Protein AF-A0A9E7B6M1-F1 (afdb_monomer)

Secondary structure (DSSP, 8-state):
------THHHHHHHHHHHHHHHHHHHHHHHHHHHHHHHHHHHHHHHHHHHSS-EEEEEEEEETTTTEEEEEEEEEE-TTSSSEEEEEEEEEEEE-GGGGGGT---EEEEEEES-EE-----

Nearest PDB structures (foldseek):
  3my2-assembly1_A  TM=5.549E-01  e=3.765E-01  Escherichia coli str. K-12 substr. MG1655
  6mit-assembly2_H  TM=5.404E-01  e=1.975E+00  Enterobacter cloacae subsp. cloacae ATCC 13047
  8ow1-assembly1_PP  TM=2.752E-01  e=4.771E-01  Saccharomyces cerevisiae
  5fyw-assembly1_U  TM=3.313E-01  e=1.654E+00  Saccharomyces cerevisiae

Radius of gyration: 23.2 Å; Cα contacts (8 Å, |Δi|>4): 178; chains: 1; bounding box: 59×28×75 Å

pLDDT: mean 92.1, std 11.41, range [40.62, 98.62]

Foldseek 3Di:
DDDDDPPVVVVVVVVVVVVVVVVVVVVVVCLVCVFVVVQVCCQVCVCVVPVWHKHFDGWDADPVQRKIKTAWIFTADNVNPGTAKTFGMWIWTFDVVVVVVVDTGTPDTDTHPIDGDDDDD

Sequence (121 aa):
MNTEIPKRNVFFKRLLLTLVLVIVLLISLFLILAPHFAKNYINKNGKELTGRKINIEKIKINYFTSTLQIIDFSFFEQDDSALFVNFDTLMVNIKPLKLLNDEIYVEQFQLINPKVQVVQN

Structure (mmCIF, N/CA/C/O backbone):
data_AF-A0A9E7B6M1-F1
#
_entry.id   AF-A0A9E7B6M1-F1
#
loop_
_atom_site.group_PDB
_atom_site.id
_atom_site.type_symbol
_atom_site.label_atom_id
_atom_site.label_alt_id
_atom_site.label_comp_id
_atom_site.label_asym_id
_atom_site.label_entity_id
_atom_site.label_seq_id
_atom_site.pdbx_PDB_ins_code
_atom_site.Cartn_x
_atom_site.Cartn_y
_atom_site.Cartn_z
_atom_site.occupancy
_atom_site.B_iso_or_equiv
_atom_site.auth_seq_id
_atom_site.auth_comp_id
_atom_site.auth_asym_id
_atom_site.auth_atom_id
_atom_site.pdbx_PDB_model_num
ATOM 1 N N . MET A 1 1 ? 36.405 2.862 -51.758 1.00 40.62 1 MET A N 1
ATOM 2 C CA . MET A 1 1 ? 34.998 3.195 -51.456 1.00 40.62 1 MET A CA 1
ATOM 3 C C . MET A 1 1 ? 34.869 3.279 -49.940 1.00 40.62 1 MET A C 1
ATOM 5 O O . MET A 1 1 ? 34.741 2.248 -49.301 1.00 40.62 1 MET A O 1
ATOM 9 N N . ASN A 1 2 ? 35.035 4.472 -49.358 1.00 42.81 2 ASN A N 1
ATOM 10 C CA . ASN A 1 2 ? 34.873 4.678 -47.914 1.00 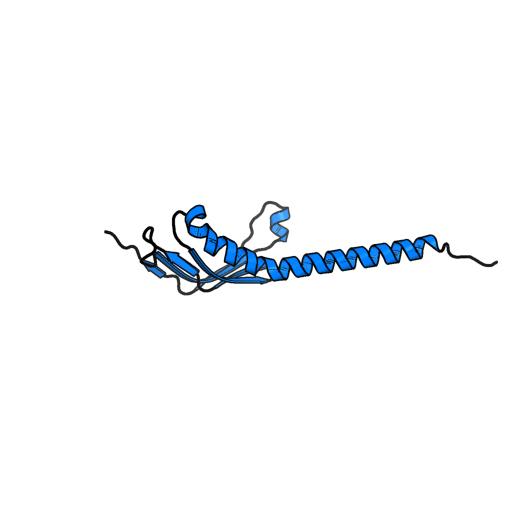42.81 2 ASN A CA 1
ATOM 11 C C . ASN A 1 2 ? 33.409 5.018 -47.642 1.00 42.81 2 ASN A C 1
ATOM 13 O O . ASN A 1 2 ? 32.930 6.074 -48.042 1.00 42.81 2 ASN A O 1
ATOM 17 N N . THR A 1 3 ? 32.691 4.107 -46.996 1.00 57.50 3 THR A N 1
ATOM 18 C CA . THR A 1 3 ? 31.334 4.360 -46.513 1.00 57.50 3 THR A CA 1
ATOM 19 C C . THR A 1 3 ? 31.420 5.098 -45.182 1.00 57.50 3 THR A C 1
ATOM 21 O O . THR A 1 3 ? 31.572 4.477 -44.129 1.00 57.50 3 THR A O 1
ATOM 24 N N . GLU A 1 4 ? 31.345 6.427 -45.214 1.00 57.84 4 GLU A N 1
ATOM 25 C CA . GLU A 1 4 ? 31.130 7.214 -44.002 1.00 57.84 4 GLU A CA 1
ATOM 26 C C . GLU A 1 4 ? 29.710 6.960 -43.481 1.00 57.84 4 GLU A C 1
ATOM 28 O O . GLU A 1 4 ? 28.713 7.353 -44.087 1.00 57.84 4 GLU A O 1
ATOM 33 N N . ILE A 1 5 ? 29.607 6.266 -42.348 1.00 63.53 5 ILE A N 1
ATOM 34 C CA . ILE A 1 5 ? 28.333 6.077 -41.652 1.00 63.53 5 ILE A CA 1
ATOM 35 C C . ILE A 1 5 ? 27.917 7.443 -41.075 1.00 63.53 5 ILE A C 1
ATOM 37 O O . ILE A 1 5 ? 28.678 8.028 -40.299 1.00 63.53 5 ILE A O 1
ATOM 41 N N . PRO A 1 6 ? 26.720 7.972 -41.392 1.00 57.44 6 PRO A N 1
ATOM 42 C CA . PRO A 1 6 ? 26.319 9.305 -40.959 1.00 57.44 6 PRO A CA 1
ATOM 43 C C . PRO A 1 6 ? 26.237 9.390 -39.426 1.00 57.44 6 PRO A C 1
ATOM 45 O O . PRO A 1 6 ? 25.365 8.795 -38.786 1.00 57.44 6 PRO A O 1
ATOM 48 N N . LYS A 1 7 ? 27.129 10.200 -38.838 1.00 60.66 7 LYS A N 1
ATOM 49 C CA . LYS A 1 7 ? 27.281 10.485 -37.392 1.00 60.66 7 LYS A CA 1
ATOM 50 C C . LYS A 1 7 ? 25.971 10.862 -36.674 1.00 60.66 7 LYS A C 1
ATOM 52 O O . LYS A 1 7 ? 25.851 10.664 -35.465 1.00 60.66 7 LYS A O 1
ATOM 57 N N . ARG A 1 8 ? 24.975 11.365 -37.416 1.00 64.62 8 ARG A N 1
ATOM 58 C CA . ARG A 1 8 ? 23.656 11.810 -36.929 1.00 64.62 8 ARG A CA 1
ATOM 59 C C . ARG A 1 8 ? 22.903 10.716 -36.158 1.00 64.62 8 ARG A C 1
ATOM 61 O O . ARG A 1 8 ? 22.386 10.986 -35.080 1.00 64.62 8 ARG A O 1
ATOM 68 N N . ASN A 1 9 ? 22.905 9.469 -36.632 1.00 65.25 9 ASN A N 1
ATOM 69 C CA . ASN A 1 9 ? 22.109 8.396 -36.016 1.00 65.25 9 ASN A CA 1
ATOM 70 C C . ASN A 1 9 ? 22.651 7.920 -34.659 1.00 65.25 9 ASN A C 1
ATOM 72 O O . ASN A 1 9 ? 21.881 7.453 -33.825 1.00 65.25 9 ASN A O 1
ATOM 76 N N . VAL A 1 10 ? 23.957 8.034 -34.410 1.00 77.31 10 VAL A N 1
ATOM 77 C CA . VAL A 1 10 ? 24.563 7.588 -33.142 1.00 77.31 10 VAL A CA 1
ATOM 78 C C . VAL A 1 10 ? 24.271 8.582 -32.015 1.00 77.31 10 VAL A C 1
ATOM 80 O O . VAL A 1 10 ? 24.015 8.168 -30.886 1.00 77.31 10 VAL A O 1
ATOM 83 N N . PHE A 1 11 ? 24.244 9.883 -32.321 1.00 81.62 11 PHE A N 1
ATOM 84 C CA . PHE A 1 11 ? 23.909 10.929 -31.351 1.00 81.62 11 PHE A CA 1
ATOM 85 C C . PHE A 1 11 ? 22.450 10.836 -30.884 1.00 81.62 11 PHE A C 1
ATOM 87 O O . PHE A 1 11 ? 22.202 10.766 -29.683 1.00 81.62 11 PHE A O 1
ATOM 94 N N . PHE A 1 12 ? 21.494 10.728 -31.816 1.00 86.50 12 PHE A N 1
ATOM 95 C CA . PHE A 1 12 ? 20.076 10.555 -31.472 1.00 86.50 12 PHE A CA 1
ATOM 96 C C . PHE A 1 12 ? 19.818 9.269 -30.676 1.00 86.50 12 PHE A C 1
ATOM 98 O O . PHE A 1 12 ? 19.047 9.292 -29.722 1.00 86.50 12 PHE A O 1
ATOM 105 N N . LYS A 1 13 ? 20.506 8.166 -31.002 1.00 89.44 13 LYS A N 1
ATOM 106 C CA . LYS A 1 13 ? 20.419 6.916 -30.228 1.00 89.44 13 LYS A CA 1
ATOM 107 C C . LYS A 1 13 ? 20.908 7.081 -28.786 1.00 89.44 13 LYS A C 1
ATOM 109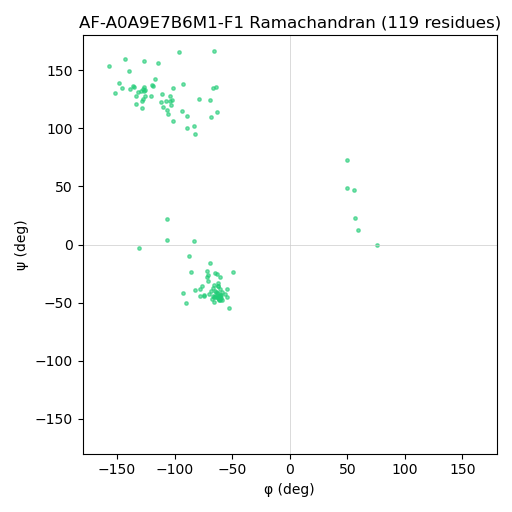 O O . LYS A 1 13 ? 20.268 6.565 -27.877 1.00 89.44 13 LYS A O 1
ATOM 114 N N . ARG A 1 14 ? 22.012 7.805 -28.563 1.00 91.44 14 ARG A N 1
ATOM 115 C CA . ARG A 1 14 ? 22.527 8.089 -27.210 1.00 91.44 14 ARG A CA 1
ATOM 116 C C . ARG A 1 14 ? 21.582 8.993 -26.424 1.00 91.44 14 ARG A C 1
ATOM 118 O O . ARG A 1 14 ? 21.287 8.683 -25.279 1.00 91.44 14 ARG A O 1
ATOM 125 N N . LEU A 1 15 ? 21.071 10.052 -27.053 1.00 93.44 15 LEU A N 1
ATOM 126 C CA . LEU A 1 15 ? 20.099 10.955 -26.435 1.00 93.44 15 LEU A CA 1
ATOM 127 C C . LEU A 1 15 ? 18.821 10.212 -26.023 1.00 93.44 15 LEU A C 1
ATOM 129 O O . LEU A 1 15 ? 18.358 10.364 -24.896 1.00 93.44 15 LEU A O 1
ATOM 133 N N . LEU A 1 16 ? 18.289 9.368 -26.912 1.00 95.19 16 LEU A N 1
ATOM 134 C CA . LEU A 1 16 ? 17.122 8.536 -26.630 1.00 95.19 16 LEU A CA 1
ATOM 135 C C . LEU A 1 16 ? 17.388 7.570 -25.469 1.00 95.19 16 LEU A C 1
ATOM 137 O O . LEU A 1 16 ? 16.554 7.447 -24.579 1.00 95.19 16 LEU A O 1
ATOM 141 N N . LEU A 1 17 ? 18.556 6.920 -25.449 1.00 96.00 17 LEU A N 1
ATOM 142 C CA . LEU A 1 17 ? 18.940 6.007 -24.371 1.00 96.00 17 LEU A CA 1
ATOM 143 C C . LEU A 1 17 ? 19.004 6.729 -23.019 1.00 96.00 17 LEU A C 1
ATOM 145 O O . LEU A 1 17 ? 18.465 6.231 -22.033 1.00 96.00 17 LEU A O 1
ATOM 149 N N . THR A 1 18 ? 19.624 7.911 -22.976 1.00 96.56 18 THR A N 1
ATOM 150 C CA . THR A 1 18 ? 19.677 8.740 -21.766 1.00 96.56 18 THR A CA 1
ATOM 151 C C . THR A 1 18 ? 18.276 9.140 -21.312 1.00 96.56 18 THR A C 1
ATOM 153 O O . THR A 1 18 ? 17.970 9.018 -20.131 1.00 96.56 18 THR A O 1
ATOM 156 N N . LEU A 1 19 ? 17.405 9.558 -22.234 1.00 97.38 19 LEU A N 1
ATOM 157 C CA . LEU A 1 19 ? 16.027 9.929 -21.913 1.00 97.38 19 LEU A CA 1
ATOM 158 C C . LEU A 1 19 ? 15.240 8.753 -21.319 1.00 97.38 19 LEU A C 1
ATOM 160 O O . LEU A 1 19 ? 14.599 8.907 -20.283 1.00 97.38 19 LEU A O 1
ATOM 164 N N . VAL A 1 20 ? 15.324 7.571 -21.937 1.00 97.75 20 VAL A N 1
ATOM 165 C CA . VAL A 1 20 ? 14.671 6.353 -21.432 1.00 97.75 20 VAL A CA 1
ATOM 166 C C . VAL A 1 20 ? 15.180 6.012 -20.033 1.00 97.75 20 VAL A C 1
ATOM 168 O O . VAL A 1 20 ? 14.380 5.719 -19.150 1.00 97.75 20 VAL A O 1
ATOM 171 N N . LEU A 1 21 ? 16.490 6.103 -19.802 1.00 98.06 21 LEU A N 1
ATOM 172 C CA . LEU A 1 21 ? 17.085 5.825 -18.497 1.00 98.06 21 LEU A CA 1
ATOM 173 C C . LEU A 1 21 ? 16.594 6.802 -17.419 1.00 98.06 21 LEU A C 1
ATOM 175 O O . LEU A 1 21 ? 16.259 6.371 -16.317 1.00 98.06 21 LEU A O 1
ATOM 179 N N . VAL A 1 22 ? 16.485 8.094 -17.742 1.00 98.19 22 VAL A N 1
ATOM 180 C CA . VAL A 1 22 ? 15.914 9.105 -16.835 1.00 98.19 22 VAL A CA 1
ATOM 181 C C . VAL A 1 22 ? 14.454 8.787 -16.516 1.00 98.19 22 VAL A C 1
ATOM 183 O O . VAL A 1 22 ? 14.071 8.807 -15.350 1.00 98.19 22 VAL A O 1
ATOM 186 N N . ILE A 1 23 ? 13.646 8.442 -17.520 1.00 98.38 23 ILE A N 1
ATOM 187 C CA . ILE A 1 23 ? 12.233 8.090 -17.322 1.00 98.38 23 ILE A CA 1
ATOM 188 C C . ILE A 1 23 ? 12.100 6.857 -16.424 1.00 98.38 23 ILE A C 1
ATOM 190 O O . ILE A 1 23 ? 11.332 6.880 -15.465 1.00 98.38 23 ILE A O 1
ATOM 194 N N . VAL A 1 24 ? 12.869 5.798 -16.688 1.00 98.12 24 VAL A N 1
ATOM 195 C CA . VAL A 1 24 ? 12.866 4.578 -15.867 1.00 98.12 24 VAL A CA 1
ATOM 196 C C . VAL A 1 24 ? 13.251 4.894 -14.423 1.00 98.12 24 VAL A C 1
ATOM 198 O O . VAL A 1 24 ? 12.618 4.384 -13.497 1.00 98.12 24 VAL A O 1
ATOM 201 N N . LEU A 1 25 ? 14.243 5.761 -14.214 1.00 98.38 25 LEU A N 1
ATOM 202 C CA . LEU A 1 25 ? 14.658 6.183 -12.881 1.00 98.38 25 LEU A CA 1
ATOM 203 C C . LEU A 1 25 ? 13.555 6.969 -12.159 1.00 98.38 25 LEU A C 1
ATOM 205 O O . LEU A 1 25 ? 13.270 6.680 -10.998 1.00 98.38 25 LEU A O 1
ATOM 209 N N . LEU A 1 26 ? 12.893 7.906 -12.843 1.00 98.44 26 LEU A N 1
ATOM 210 C CA . LEU A 1 26 ? 11.780 8.675 -12.279 1.00 98.44 26 LEU A CA 1
ATOM 211 C C . LEU A 1 26 ? 10.592 7.782 -11.912 1.00 98.44 26 LEU A C 1
ATOM 213 O O . LEU A 1 26 ? 10.051 7.907 -10.814 1.00 98.44 26 LEU A O 1
ATOM 217 N N . ILE A 1 27 ? 10.218 6.850 -12.794 1.00 98.06 27 ILE A N 1
ATOM 218 C CA . ILE A 1 27 ? 9.157 5.874 -12.524 1.00 98.06 27 ILE A CA 1
ATOM 219 C C . ILE A 1 27 ? 9.541 5.012 -11.322 1.00 98.06 27 ILE A C 1
ATOM 221 O O . ILE A 1 27 ? 8.742 4.850 -10.406 1.00 98.06 27 ILE A O 1
ATOM 225 N N . SER A 1 28 ? 10.772 4.501 -11.278 1.00 97.62 28 SER A N 1
ATOM 226 C CA . SER A 1 28 ? 11.232 3.655 -10.170 1.00 97.62 28 SER A CA 1
ATOM 227 C C . SER A 1 28 ? 11.178 4.399 -8.836 1.00 97.62 28 SER A C 1
ATOM 229 O O . SER A 1 28 ? 10.682 3.859 -7.849 1.00 97.62 28 SER A O 1
ATOM 231 N N . LEU A 1 29 ? 11.621 5.660 -8.813 1.00 98.06 29 LEU A N 1
ATOM 232 C CA . LEU A 1 29 ? 11.543 6.509 -7.626 1.00 98.06 29 LEU A CA 1
ATOM 233 C C . LEU A 1 29 ? 10.090 6.731 -7.191 1.00 98.06 29 LEU A C 1
ATOM 235 O O . LEU A 1 29 ? 9.774 6.589 -6.011 1.00 98.06 29 LEU A O 1
ATOM 239 N N . PHE A 1 30 ? 9.198 7.030 -8.138 1.00 97.50 30 PHE A N 1
ATOM 240 C CA . PHE A 1 30 ? 7.775 7.184 -7.853 1.00 97.50 30 PHE A CA 1
ATOM 241 C C . PHE A 1 30 ? 7.176 5.912 -7.242 1.00 97.50 30 PHE A C 1
ATOM 243 O O . PHE A 1 30 ? 6.526 5.992 -6.205 1.00 97.50 30 PHE A O 1
ATOM 250 N N . LEU A 1 31 ? 7.436 4.738 -7.826 1.00 96.38 31 LEU A N 1
ATOM 251 C CA . LEU A 1 31 ? 6.913 3.460 -7.332 1.00 96.38 31 LEU A CA 1
ATOM 252 C C . LEU A 1 31 ? 7.419 3.126 -5.920 1.00 96.38 31 LEU A C 1
ATOM 254 O O . LEU A 1 31 ? 6.670 2.592 -5.107 1.00 96.38 31 LEU A O 1
ATOM 258 N N . ILE A 1 32 ? 8.667 3.472 -5.595 1.00 96.56 32 ILE A N 1
ATOM 259 C CA . ILE A 1 32 ? 9.224 3.271 -4.248 1.00 96.56 32 ILE A CA 1
ATOM 260 C C . ILE A 1 32 ? 8.547 4.193 -3.226 1.00 96.56 32 ILE A C 1
ATOM 262 O O . ILE A 1 32 ? 8.266 3.774 -2.102 1.00 96.56 32 ILE A O 1
ATOM 266 N N . LEU A 1 33 ? 8.279 5.446 -3.599 1.00 97.56 33 LEU A N 1
ATOM 267 C CA . LEU A 1 33 ? 7.723 6.444 -2.685 1.00 97.56 33 LEU A CA 1
ATOM 268 C C . LEU A 1 33 ? 6.191 6.407 -2.591 1.00 97.56 33 LEU A C 1
ATOM 270 O O . LEU A 1 33 ? 5.630 6.840 -1.583 1.00 97.56 33 LEU A O 1
ATOM 274 N N . ALA A 1 34 ? 5.500 5.883 -3.604 1.00 97.19 34 ALA A N 1
ATOM 275 C CA . ALA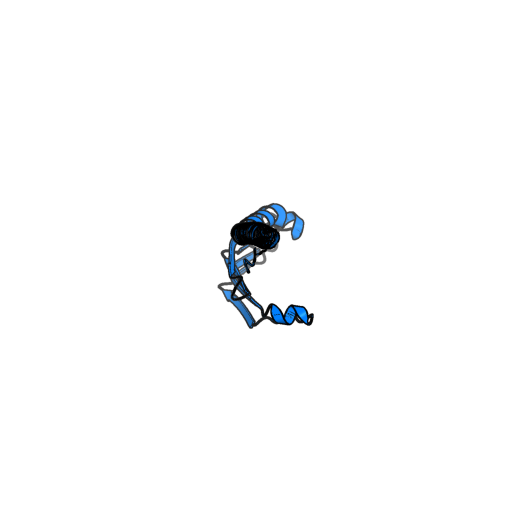 A 1 34 ? 4.041 5.880 -3.677 1.00 97.19 34 ALA A CA 1
ATOM 276 C C . ALA A 1 34 ? 3.357 5.257 -2.440 1.00 97.19 34 ALA A C 1
ATOM 278 O O . ALA A 1 34 ? 2.453 5.902 -1.902 1.00 97.19 34 ALA A O 1
ATOM 279 N N . PRO A 1 35 ? 3.783 4.092 -1.901 1.00 97.31 35 PRO A N 1
ATOM 280 C CA . PRO A 1 35 ? 3.173 3.531 -0.693 1.00 97.31 35 PRO A CA 1
ATOM 281 C C . PRO A 1 35 ? 3.331 4.434 0.535 1.00 97.31 35 PRO A C 1
ATOM 283 O O . PRO A 1 35 ? 2.422 4.526 1.360 1.00 97.31 35 PRO A O 1
ATOM 286 N N . HIS A 1 36 ? 4.469 5.128 0.650 1.00 97.12 36 HIS A N 1
ATOM 287 C CA . HIS A 1 36 ? 4.728 6.054 1.750 1.00 97.12 36 HIS A CA 1
ATOM 288 C C . HIS A 1 36 ? 3.806 7.276 1.678 1.00 97.12 36 HIS A C 1
ATOM 290 O O . HIS A 1 36 ? 3.168 7.634 2.669 1.00 97.12 36 HIS A O 1
ATOM 296 N N . PHE A 1 37 ? 3.675 7.883 0.495 1.00 97.62 37 PHE A N 1
ATOM 297 C CA . PHE A 1 37 ? 2.760 9.007 0.299 1.00 97.62 37 PHE A CA 1
ATOM 298 C C . PHE A 1 37 ? 1.298 8.609 0.508 1.00 97.62 37 PHE A C 1
ATOM 300 O O . PHE A 1 37 ? 0.567 9.346 1.166 1.00 97.62 37 PHE A O 1
ATOM 307 N N . ALA A 1 38 ? 0.888 7.433 0.024 1.00 97.19 38 ALA A N 1
ATOM 308 C CA . ALA A 1 38 ? -0.461 6.915 0.234 1.00 97.19 38 ALA A CA 1
ATOM 309 C C . ALA A 1 38 ? -0.774 6.721 1.728 1.00 97.19 38 ALA A C 1
ATOM 311 O O . ALA A 1 38 ? -1.797 7.221 2.194 1.00 97.19 38 ALA A O 1
ATOM 312 N N . LYS A 1 39 ? 0.130 6.082 2.495 1.00 97.75 39 LYS A N 1
ATOM 313 C CA . LYS A 1 39 ? 0.000 5.934 3.960 1.00 97.75 39 LYS A CA 1
ATOM 314 C C . LYS A 1 39 ? -0.220 7.298 4.611 1.00 97.75 39 LYS A C 1
ATOM 316 O O . LYS A 1 39 ? -1.190 7.495 5.338 1.00 97.75 39 LYS A O 1
ATOM 321 N N . ASN A 1 40 ? 0.677 8.245 4.340 1.00 97.38 40 ASN A N 1
ATOM 322 C CA . ASN A 1 40 ? 0.651 9.552 4.990 1.00 97.38 40 ASN A CA 1
ATOM 323 C C . ASN A 1 40 ? -0.609 10.345 4.629 1.00 97.38 40 ASN A C 1
ATOM 325 O O . ASN A 1 40 ? -1.194 10.990 5.496 1.00 97.38 40 ASN A O 1
ATOM 329 N N . TYR A 1 41 ? -1.042 10.289 3.368 1.00 97.25 41 TYR A N 1
ATOM 330 C CA . TYR A 1 41 ? -2.249 10.969 2.914 1.00 97.25 41 TYR A CA 1
ATOM 331 C C . TYR A 1 41 ? -3.508 10.398 3.576 1.00 97.25 41 TYR A C 1
ATOM 333 O O . TYR A 1 41 ? -4.334 11.171 4.057 1.00 97.25 41 TYR A O 1
ATOM 341 N N . ILE A 1 42 ? -3.636 9.069 3.652 1.00 97.06 42 ILE A N 1
ATOM 342 C CA . ILE A 1 42 ? -4.787 8.414 4.288 1.00 97.06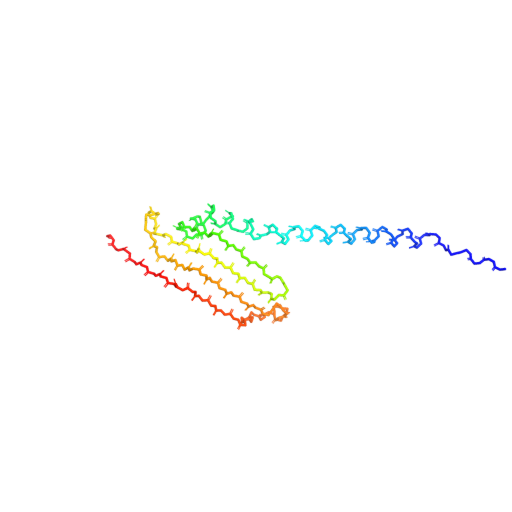 42 ILE A CA 1
ATOM 343 C C . ILE A 1 42 ? -4.809 8.698 5.792 1.00 97.06 42 ILE A C 1
ATOM 345 O O . ILE A 1 42 ? -5.847 9.084 6.316 1.00 97.06 42 ILE A O 1
ATOM 349 N N . ASN A 1 43 ? -3.675 8.589 6.488 1.00 97.31 43 ASN A N 1
ATOM 350 C CA . ASN A 1 43 ? -3.627 8.857 7.929 1.00 97.31 43 ASN A CA 1
ATOM 351 C C . ASN A 1 43 ? -3.913 10.332 8.251 1.00 97.31 43 ASN A C 1
ATOM 353 O O . ASN A 1 43 ? -4.535 10.634 9.267 1.00 97.31 43 ASN A O 1
ATOM 357 N N . LYS A 1 44 ? -3.478 11.260 7.386 1.00 97.00 44 LYS A N 1
ATOM 358 C CA . LYS A 1 44 ? -3.708 12.698 7.570 1.00 97.00 44 LYS A CA 1
ATOM 359 C C . LYS A 1 44 ? -5.151 13.106 7.272 1.00 97.00 44 LYS A C 1
ATOM 361 O O . LYS A 1 44 ? -5.714 13.893 8.023 1.00 97.00 44 LYS A O 1
ATOM 366 N N . ASN A 1 45 ? -5.733 12.589 6.190 1.00 96.50 45 ASN A N 1
ATOM 367 C CA . ASN A 1 45 ? -7.039 13.034 5.692 1.00 96.50 45 ASN A CA 1
ATOM 368 C C . ASN A 1 45 ? -8.161 12.023 5.955 1.00 96.50 45 ASN A C 1
ATOM 370 O O . ASN A 1 45 ? -9.290 12.249 5.543 1.00 96.50 45 ASN A O 1
ATOM 374 N N . GLY A 1 46 ? -7.901 10.913 6.650 1.00 91.81 46 GLY A N 1
ATOM 375 C CA . GLY A 1 46 ? -8.884 9.844 6.849 1.00 91.81 46 GLY A CA 1
ATOM 376 C C . GLY A 1 46 ? -10.202 10.337 7.444 1.00 91.81 46 GLY A C 1
ATOM 377 O O . GLY A 1 46 ? -11.269 9.934 6.981 1.00 91.81 46 GLY A O 1
ATOM 378 N N . LYS A 1 47 ? -10.131 11.291 8.384 1.00 93.50 47 LYS A N 1
ATOM 379 C CA . LYS A 1 47 ? -11.313 11.913 8.998 1.00 93.50 47 LYS A CA 1
ATOM 380 C C . LYS A 1 47 ? -12.129 12.745 8.011 1.00 93.50 47 LYS A C 1
ATOM 382 O O . LYS A 1 47 ? -13.350 12.696 8.060 1.00 93.50 47 LYS A O 1
ATOM 387 N N . GLU A 1 48 ? -11.475 13.445 7.091 1.00 93.94 48 GLU A N 1
ATOM 388 C CA . GLU A 1 48 ? -12.142 14.178 6.008 1.00 93.94 48 GLU A CA 1
ATOM 389 C C . GLU A 1 48 ? -12.751 13.216 4.977 1.00 93.94 48 GLU A C 1
ATOM 391 O O . GLU A 1 48 ? -13.893 13.388 4.566 1.00 93.94 48 GLU A O 1
ATOM 396 N N . LEU A 1 49 ? -12.015 12.161 4.610 1.00 91.75 49 LEU A N 1
ATOM 397 C CA . LEU A 1 49 ? -12.416 11.201 3.578 1.00 91.75 49 LEU A CA 1
ATOM 398 C C . LEU A 1 49 ? -13.569 10.286 4.009 1.00 91.75 49 LEU A C 1
ATOM 400 O O . LEU A 1 49 ? -14.337 9.831 3.167 1.00 91.75 49 LEU A O 1
ATOM 404 N N . THR A 1 50 ? -13.662 9.963 5.300 1.00 92.50 50 THR A N 1
ATOM 405 C CA . THR A 1 50 ? -14.577 8.919 5.800 1.00 92.50 50 THR A CA 1
ATOM 406 C C . THR A 1 50 ? -15.439 9.348 6.986 1.00 92.50 50 THR A C 1
ATOM 408 O O . THR A 1 50 ? -16.263 8.570 7.460 1.00 92.50 50 THR A O 1
ATOM 411 N N . GLY A 1 51 ? -15.252 10.567 7.501 1.00 92.56 51 GLY A N 1
ATOM 412 C CA . GLY A 1 51 ? -15.911 11.055 8.716 1.00 92.56 51 GLY A CA 1
ATOM 413 C C . GLY A 1 51 ? -15.333 10.497 10.023 1.00 92.56 51 GLY A C 1
ATOM 414 O O . GLY A 1 51 ? -15.810 10.851 11.100 1.00 92.56 51 GLY A O 1
ATOM 415 N N . ARG A 1 52 ? -14.315 9.628 9.957 1.00 93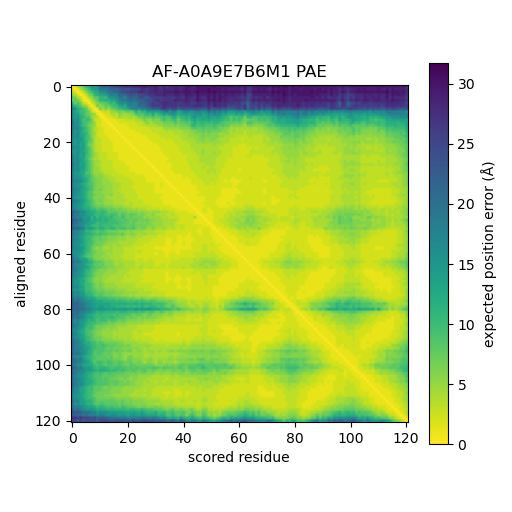.31 52 ARG A N 1
ATOM 416 C CA . ARG A 1 52 ? -13.701 8.944 11.105 1.00 93.31 52 ARG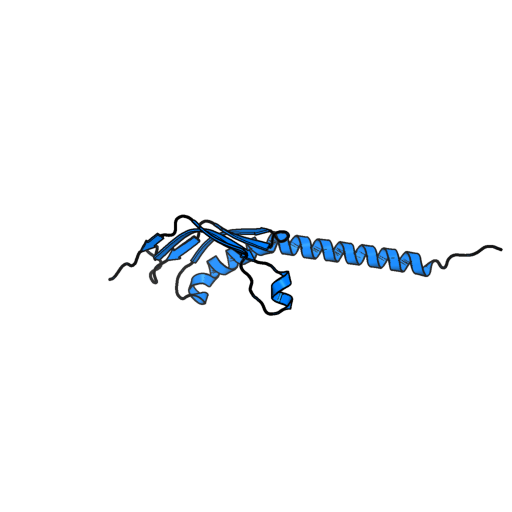 A CA 1
ATOM 417 C C . ARG A 1 52 ? -12.190 8.877 10.944 1.00 93.31 52 ARG A C 1
ATOM 419 O O . ARG A 1 52 ? -11.665 8.805 9.833 1.00 93.31 52 ARG A O 1
ATOM 426 N N . LYS A 1 53 ? -11.461 8.897 12.056 1.00 95.88 53 LYS A N 1
ATOM 427 C CA . LYS A 1 53 ? -10.006 8.755 12.017 1.00 95.88 53 LYS A CA 1
ATOM 428 C C . LYS A 1 53 ? -9.622 7.368 11.489 1.00 95.88 53 LYS A C 1
ATOM 430 O O . LYS A 1 53 ? -10.180 6.354 11.904 1.00 95.88 53 LYS A O 1
ATOM 435 N N . ILE A 1 54 ? -8.640 7.341 10.590 1.00 96.81 54 ILE A N 1
ATOM 436 C CA . ILE A 1 54 ? -7.997 6.129 10.072 1.00 96.81 54 ILE A CA 1
ATOM 437 C C . ILE A 1 54 ? -6.527 6.169 10.477 1.00 96.81 54 ILE A C 1
ATOM 439 O O . ILE A 1 54 ? -5.898 7.226 10.448 1.00 96.81 54 ILE A O 1
ATOM 443 N N . ASN A 1 55 ? -5.979 5.012 10.824 1.00 97.62 55 ASN A N 1
ATOM 444 C CA . ASN A 1 55 ? -4.550 4.806 10.957 1.00 97.62 55 ASN A CA 1
ATOM 445 C C . ASN A 1 55 ? -4.138 3.530 10.218 1.00 97.62 55 ASN A C 1
ATOM 447 O O . ASN A 1 55 ? -4.751 2.480 10.381 1.00 97.62 55 ASN A O 1
ATOM 451 N N . ILE A 1 56 ? -3.093 3.639 9.412 1.00 98.25 56 ILE A N 1
ATOM 452 C CA . ILE A 1 56 ? -2.444 2.547 8.693 1.00 98.25 56 ILE A CA 1
ATOM 453 C C . ILE A 1 56 ? -0.972 2.595 9.046 1.00 98.25 56 ILE A C 1
ATOM 455 O O . ILE A 1 56 ? -0.344 3.639 8.845 1.00 98.25 56 ILE A O 1
ATOM 459 N N . GLU A 1 57 ? -0.391 1.483 9.490 1.00 98.19 57 GLU A N 1
ATOM 460 C CA . GLU A 1 57 ? 1.046 1.467 9.752 1.00 98.19 57 GLU A CA 1
ATOM 461 C C . GLU A 1 57 ? 1.868 1.239 8.489 1.00 98.19 57 GLU A C 1
ATOM 463 O O . GLU A 1 57 ? 2.905 1.877 8.289 1.00 98.19 57 GLU A O 1
ATOM 468 N N . LYS A 1 58 ? 1.427 0.365 7.584 1.00 98.25 58 LYS A N 1
ATOM 469 C CA . LYS A 1 58 ? 2.202 0.108 6.371 1.00 98.25 58 LYS A CA 1
ATOM 470 C C . LYS A 1 58 ? 1.337 -0.243 5.179 1.00 98.25 58 LYS A C 1
ATOM 472 O O . LYS A 1 58 ? 0.419 -1.047 5.263 1.00 98.25 58 LYS A O 1
ATOM 477 N N . ILE A 1 59 ? 1.714 0.318 4.036 1.00 98.50 59 ILE A N 1
ATOM 478 C CA . ILE A 1 59 ? 1.223 -0.091 2.725 1.00 98.50 59 ILE A CA 1
ATOM 479 C C . ILE A 1 59 ? 2.393 -0.739 1.988 1.00 98.50 59 ILE A C 1
ATOM 481 O O . ILE A 1 59 ? 3.488 -0.175 1.934 1.00 98.50 59 ILE A O 1
ATOM 485 N N . LYS A 1 60 ? 2.180 -1.933 1.439 1.00 97.94 60 LYS A N 1
ATOM 486 C CA . LYS A 1 60 ? 3.122 -2.588 0.526 1.00 97.94 60 LYS A CA 1
ATOM 487 C C . LYS A 1 60 ? 2.437 -2.816 -0.808 1.00 97.94 60 LYS A C 1
ATOM 489 O O . LYS A 1 60 ? 1.293 -3.257 -0.849 1.00 97.94 60 LYS A O 1
ATOM 494 N N . ILE A 1 61 ? 3.162 -2.556 -1.888 1.00 97.62 61 ILE A N 1
ATOM 495 C CA . ILE A 1 61 ? 2.706 -2.844 -3.243 1.00 97.62 61 ILE A CA 1
ATOM 496 C C . ILE A 1 61 ? 3.793 -3.659 -3.931 1.00 97.62 61 ILE A C 1
ATOM 498 O O . ILE A 1 61 ? 4.948 -3.241 -3.982 1.00 97.62 61 ILE A O 1
ATOM 502 N N . ASN A 1 62 ? 3.424 -4.825 -4.450 1.00 96.62 62 ASN A N 1
ATOM 503 C CA . ASN A 1 62 ? 4.239 -5.560 -5.402 1.00 96.62 62 ASN A CA 1
ATOM 504 C C . ASN A 1 62 ? 3.665 -5.319 -6.799 1.00 96.62 62 ASN A C 1
ATOM 506 O O . ASN A 1 62 ? 2.611 -5.849 -7.143 1.00 96.62 62 ASN A O 1
ATOM 510 N N . TYR A 1 63 ? 4.361 -4.506 -7.592 1.00 93.69 63 TYR A N 1
ATOM 511 C CA . TYR A 1 63 ? 3.924 -4.118 -8.933 1.00 93.69 63 TYR A CA 1
ATOM 512 C C . TYR A 1 63 ? 4.034 -5.252 -9.962 1.00 93.69 63 TYR A C 1
ATOM 514 O O . TYR A 1 63 ? 3.317 -5.231 -10.955 1.00 93.69 63 TYR A O 1
ATOM 522 N N . PHE A 1 64 ? 4.886 -6.255 -9.723 1.00 92.38 64 PHE A N 1
ATOM 523 C CA . PHE A 1 64 ? 5.036 -7.401 -10.625 1.00 92.38 64 PHE A CA 1
ATOM 524 C C . PHE A 1 64 ? 3.893 -8.395 -10.462 1.00 92.38 64 PHE A C 1
ATOM 526 O O . PHE A 1 64 ? 3.329 -8.857 -11.448 1.00 92.38 64 PHE A O 1
ATOM 533 N N . THR A 1 65 ? 3.528 -8.700 -9.215 1.00 93.94 65 THR A N 1
ATOM 534 C CA . THR A 1 65 ? 2.404 -9.596 -8.922 1.00 93.94 65 THR A CA 1
ATOM 535 C C . THR A 1 65 ? 1.074 -8.856 -8.853 1.00 93.94 65 THR A C 1
ATOM 537 O O . THR A 1 65 ? 0.046 -9.508 -8.799 1.00 93.94 65 THR A O 1
ATOM 540 N N . SER A 1 66 ? 1.064 -7.518 -8.856 1.00 95.12 66 SER A N 1
ATOM 541 C CA . SER A 1 66 ? -0.132 -6.691 -8.610 1.00 95.12 66 SER A CA 1
ATOM 542 C C . SER A 1 66 ? -0.805 -7.013 -7.275 1.00 95.12 66 SER A C 1
ATOM 544 O O . SER A 1 66 ? -2.017 -7.214 -7.181 1.00 95.12 66 SER A O 1
ATOM 546 N N . THR A 1 67 ? 0.005 -7.110 -6.221 1.00 97.38 67 THR A N 1
ATOM 547 C CA . THR A 1 67 ? -0.461 -7.376 -4.855 1.00 97.38 67 THR A CA 1
ATOM 548 C C . THR A 1 67 ? -0.356 -6.114 -4.004 1.00 97.38 67 THR A C 1
ATOM 550 O O . THR A 1 67 ? 0.734 -5.563 -3.847 1.00 97.38 67 THR A O 1
ATOM 553 N N . LEU A 1 68 ? -1.472 -5.688 -3.417 1.00 97.88 68 LEU A N 1
ATOM 554 C CA . LEU A 1 68 ? -1.559 -4.638 -2.406 1.00 97.88 68 LEU A CA 1
ATOM 555 C C . LEU A 1 68 ? -1.696 -5.284 -1.024 1.00 97.88 68 LEU A C 1
ATOM 557 O O . LEU A 1 68 ? -2.502 -6.195 -0.844 1.00 97.88 68 LEU A O 1
ATOM 561 N N . GLN A 1 69 ? -0.942 -4.789 -0.046 1.00 98.44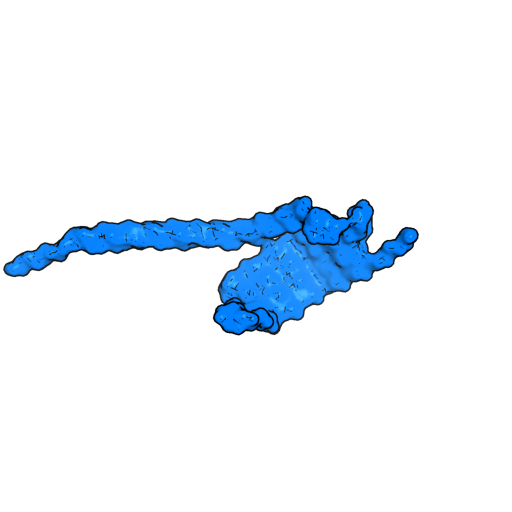 69 GLN A N 1
ATOM 562 C CA . GLN A 1 69 ? -1.128 -5.126 1.363 1.00 98.44 69 GLN A CA 1
ATOM 563 C C . GLN A 1 69 ? -1.249 -3.859 2.204 1.00 98.44 69 GLN A C 1
ATOM 565 O O . GLN A 1 69 ? -0.424 -2.952 2.079 1.00 98.44 69 GLN A O 1
ATOM 570 N N . ILE A 1 70 ? -2.240 -3.833 3.088 1.00 98.56 70 ILE A N 1
ATOM 571 C CA . ILE A 1 70 ? -2.394 -2.844 4.156 1.00 98.56 70 ILE A CA 1
ATOM 572 C C . ILE A 1 70 ? -2.169 -3.584 5.469 1.00 98.56 70 ILE A C 1
ATOM 574 O O . ILE A 1 70 ? -2.849 -4.573 5.722 1.00 98.56 70 ILE A O 1
ATOM 578 N N . ILE A 1 71 ? -1.206 -3.132 6.265 1.00 98.62 71 ILE A N 1
ATOM 579 C CA . ILE A 1 71 ? -0.767 -3.783 7.502 1.00 98.62 71 ILE A CA 1
ATOM 580 C C . ILE A 1 71 ? -1.013 -2.833 8.675 1.00 98.62 71 ILE A C 1
ATOM 582 O O . ILE A 1 71 ? -0.725 -1.635 8.563 1.00 98.62 71 ILE A O 1
ATOM 586 N N . ASP A 1 72 ? -1.542 -3.400 9.757 1.00 98.25 72 ASP A N 1
ATOM 587 C CA . ASP A 1 72 ? -2.001 -2.740 10.980 1.00 98.25 72 ASP A CA 1
ATOM 588 C C . ASP A 1 72 ? -2.927 -1.560 10.668 1.00 98.25 72 ASP A C 1
ATOM 590 O O . ASP A 1 72 ? -2.561 -0.383 10.750 1.00 98.25 72 ASP A O 1
ATOM 594 N N . PHE A 1 73 ? -4.145 -1.897 10.248 1.00 98.44 73 PHE A N 1
ATOM 595 C CA . PHE A 1 73 ? -5.195 -0.924 9.980 1.00 98.44 73 PHE A CA 1
ATOM 596 C C . PHE A 1 73 ? -6.053 -0.718 11.223 1.00 98.44 73 PHE A C 1
ATOM 598 O O . PHE A 1 73 ? -6.445 -1.667 11.900 1.00 98.44 73 PHE A O 1
ATOM 605 N N . SER A 1 74 ? -6.396 0.533 11.496 1.00 97.81 74 SER A N 1
ATOM 606 C CA . SER A 1 74 ? -7.296 0.933 12.569 1.00 97.81 74 SER A CA 1
ATOM 607 C C . SER A 1 74 ? -8.237 2.027 12.089 1.00 97.81 74 SER A C 1
ATOM 609 O O . SER A 1 74 ? -7.819 3.018 11.493 1.00 97.81 74 SER A O 1
ATOM 611 N N . PHE A 1 75 ? -9.510 1.863 12.401 1.00 96.56 75 PHE A N 1
ATOM 612 C CA . PHE A 1 75 ? -10.584 2.788 12.102 1.00 96.56 75 PHE A CA 1
ATOM 613 C C . PHE A 1 75 ? -11.346 3.060 13.387 1.00 96.56 75 PHE A C 1
ATOM 615 O O . PHE A 1 75 ? -11.783 2.127 14.062 1.00 96.56 75 PHE A O 1
ATOM 622 N N . PHE A 1 76 ? -11.444 4.329 13.754 1.00 95.62 76 PHE A N 1
ATOM 623 C CA . PHE A 1 76 ? -11.919 4.740 15.069 1.00 95.62 76 PHE A CA 1
ATOM 624 C C . PHE A 1 76 ? -13.415 5.087 15.049 1.00 95.62 76 PHE A C 1
ATOM 626 O O . PHE A 1 76 ? -14.035 5.252 13.991 1.00 95.62 76 PHE A O 1
ATOM 633 N N . GLU A 1 77 ? -14.005 5.190 16.236 1.00 93.31 77 GLU A N 1
ATOM 634 C CA . GLU A 1 77 ? -15.298 5.845 16.428 1.00 93.31 77 GLU A CA 1
ATOM 635 C C . GLU A 1 77 ? -15.214 7.355 16.137 1.00 93.31 77 GLU A C 1
ATOM 637 O O . GLU A 1 77 ? -14.131 7.919 15.977 1.00 93.31 77 GLU A O 1
ATOM 642 N N . GLN A 1 78 ? -16.367 8.018 15.996 1.00 90.00 78 GLN A N 1
ATOM 643 C CA . GLN A 1 78 ? -16.438 9.442 15.613 1.00 90.00 78 GLN A CA 1
ATOM 644 C C . GLN A 1 78 ? -15.744 10.390 16.605 1.00 90.00 78 GLN A C 1
ATOM 646 O O . GLN A 1 78 ? -15.270 11.462 16.218 1.00 90.00 78 GLN A O 1
ATOM 651 N N . ASP A 1 79 ? -15.693 9.993 17.873 1.00 89.94 79 ASP A N 1
ATOM 652 C CA . ASP A 1 79 ? -15.029 10.705 18.963 1.00 89.94 79 ASP A CA 1
ATOM 653 C C . ASP A 1 79 ? -13.515 10.418 19.038 1.00 89.94 79 ASP A C 1
ATOM 655 O O . ASP A 1 79 ? -12.832 10.914 19.931 1.00 89.94 79 ASP A O 1
ATOM 659 N N . ASP A 1 80 ? -12.990 9.631 18.093 1.00 89.75 80 ASP A N 1
ATOM 660 C CA . ASP A 1 80 ? -11.603 9.180 17.989 1.00 89.75 80 ASP A CA 1
ATOM 661 C C . ASP A 1 80 ? -11.090 8.371 19.205 1.00 89.75 80 ASP A C 1
ATOM 663 O O . ASP A 1 80 ? -9.879 8.151 19.314 1.00 89.75 80 ASP A O 1
ATOM 667 N N . SER A 1 81 ? -11.972 7.923 20.112 1.00 86.00 81 SER A N 1
ATOM 668 C CA . SER A 1 81 ? -11.581 7.349 21.410 1.00 86.00 81 SER A CA 1
ATOM 669 C C . SER A 1 81 ? -11.423 5.825 21.383 1.00 86.00 81 SER A C 1
ATOM 671 O O . SER A 1 81 ? -10.460 5.284 21.932 1.00 86.00 81 SER A O 1
ATOM 673 N N . ALA A 1 82 ? -12.338 5.134 20.703 1.00 92.56 82 ALA A N 1
ATOM 674 C CA . ALA A 1 82 ? -12.388 3.680 20.615 1.00 92.56 82 ALA A CA 1
ATOM 675 C C . ALA A 1 82 ? -12.137 3.185 19.185 1.00 92.56 82 ALA A C 1
ATOM 677 O O . ALA A 1 82 ? -12.359 3.896 18.202 1.00 92.56 82 ALA A O 1
ATOM 678 N N . LEU A 1 83 ? -11.674 1.938 19.064 1.00 94.06 83 LEU A N 1
ATOM 679 C CA . LEU A 1 83 ? -11.562 1.256 17.776 1.00 94.06 83 LEU A CA 1
ATOM 680 C C . LEU A 1 83 ? -12.939 0.742 17.351 1.00 94.06 83 LEU A C 1
ATOM 682 O O . LEU A 1 83 ? -13.555 -0.029 18.079 1.00 94.06 83 LEU A O 1
ATOM 686 N N . PHE A 1 84 ? -13.368 1.123 16.150 1.00 94.88 84 PHE A N 1
ATOM 687 C CA . PHE A 1 84 ? -14.569 0.602 15.501 1.00 94.88 84 PHE A CA 1
ATOM 688 C C . PHE A 1 84 ? -14.237 -0.634 14.655 1.00 94.88 84 PHE A C 1
ATOM 690 O O . PHE A 1 84 ? -14.848 -1.689 14.810 1.00 94.88 84 PHE A O 1
ATOM 697 N N . VAL A 1 85 ? -13.215 -0.535 13.795 1.00 96.38 85 VAL A N 1
ATOM 698 C CA . VAL A 1 85 ? -12.705 -1.653 12.982 1.00 96.38 85 VAL A CA 1
ATOM 699 C C . VAL A 1 85 ? -11.183 -1.673 13.032 1.00 96.38 85 VAL A C 1
ATOM 701 O O . VAL A 1 85 ? -10.541 -0.640 12.872 1.00 96.38 85 VAL A O 1
ATOM 704 N N . ASN A 1 86 ? -10.581 -2.844 13.207 1.00 97.81 86 ASN A N 1
ATOM 705 C CA . ASN A 1 86 ? -9.148 -3.036 12.992 1.00 97.81 86 ASN A CA 1
ATOM 706 C C . ASN A 1 86 ? -8.863 -4.406 12.374 1.00 97.81 86 ASN A C 1
ATOM 708 O O . ASN A 1 86 ? -9.699 -5.309 12.433 1.00 97.81 86 ASN A O 1
ATOM 712 N N . PHE A 1 87 ? -7.698 -4.539 11.752 1.00 98.56 87 PHE A N 1
ATOM 713 C CA . PHE A 1 87 ? -7.186 -5.809 11.247 1.00 98.56 87 PHE A CA 1
ATOM 714 C C . PHE A 1 87 ? -5.665 -5.755 11.112 1.00 98.56 87 PHE A C 1
ATOM 716 O O . PHE A 1 87 ? -5.089 -4.692 10.863 1.00 98.56 87 PHE A O 1
ATOM 723 N N . ASP A 1 88 ? -5.030 -6.921 11.201 1.00 98.38 88 ASP A N 1
ATOM 724 C CA . ASP A 1 88 ? -3.574 -7.043 11.109 1.00 98.38 88 ASP A CA 1
ATOM 725 C C . ASP A 1 88 ? -3.110 -6.877 9.661 1.00 98.38 88 ASP A C 1
ATOM 727 O O . ASP A 1 88 ? -2.125 -6.200 9.375 1.00 98.38 88 ASP A O 1
ATOM 731 N N . THR A 1 89 ? -3.796 -7.507 8.702 1.00 98.44 89 THR A N 1
ATOM 732 C CA . THR A 1 89 ? -3.439 -7.388 7.283 1.00 98.44 89 THR A CA 1
ATOM 733 C C . THR A 1 89 ? -4.647 -7.562 6.372 1.00 98.44 89 THR A C 1
ATOM 735 O O . THR A 1 89 ? -5.366 -8.554 6.462 1.00 98.44 89 THR A O 1
ATOM 738 N N . LEU A 1 90 ? -4.819 -6.627 5.440 1.00 98.56 90 LEU A N 1
ATOM 739 C CA . LEU A 1 90 ? -5.622 -6.796 4.232 1.00 98.56 90 LEU A CA 1
ATOM 740 C C . LEU A 1 90 ? -4.667 -7.041 3.068 1.00 98.56 90 LEU A C 1
ATOM 742 O O . LEU A 1 90 ? -3.797 -6.212 2.810 1.00 98.56 90 LEU A O 1
ATOM 746 N N . MET A 1 91 ? -4.845 -8.142 2.347 1.00 98.38 91 MET A N 1
ATOM 747 C CA . MET A 1 91 ? -4.117 -8.445 1.120 1.00 98.38 91 MET A CA 1
ATOM 748 C C . MET A 1 91 ? -5.098 -8.597 -0.038 1.00 98.38 91 MET A C 1
ATOM 750 O O . MET A 1 91 ? -6.042 -9.383 0.031 1.00 98.38 91 MET A O 1
ATOM 754 N N . VAL A 1 92 ? -4.837 -7.867 -1.119 1.00 98.12 92 VAL A N 1
ATOM 755 C CA . VAL A 1 92 ? -5.618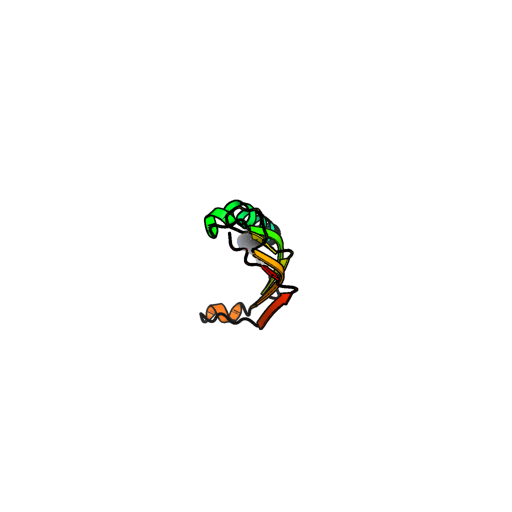 -7.924 -2.354 1.00 98.12 92 VAL A CA 1
ATOM 756 C C . VAL A 1 92 ? -4.673 -8.132 -3.525 1.00 98.12 92 VAL A C 1
ATOM 758 O O . VAL A 1 92 ? -3.660 -7.445 -3.655 1.00 98.12 92 VAL A O 1
ATOM 761 N N . ASN A 1 93 ? -5.009 -9.075 -4.392 1.00 97.12 93 ASN A N 1
ATOM 762 C CA . ASN A 1 93 ? -4.292 -9.346 -5.622 1.00 97.12 93 ASN A CA 1
ATOM 763 C C . ASN A 1 93 ? -5.258 -9.297 -6.800 1.00 97.12 93 ASN A C 1
ATOM 765 O O . ASN A 1 93 ? -6.339 -9.881 -6.729 1.00 97.12 93 ASN A O 1
ATOM 769 N N . ILE A 1 94 ? -4.880 -8.597 -7.866 1.00 95.38 94 ILE A N 1
ATOM 770 C CA . ILE A 1 94 ? -5.717 -8.426 -9.057 1.00 95.38 94 ILE A CA 1
ATOM 771 C C . ILE A 1 94 ? -4.965 -8.838 -10.319 1.00 95.38 94 ILE A C 1
ATOM 773 O O . ILE A 1 94 ? -3.739 -8.757 -10.353 1.00 95.38 94 ILE A O 1
ATOM 777 N N . LYS A 1 95 ? -5.705 -9.161 -11.387 1.00 95.44 95 LYS A N 1
ATOM 778 C CA . LYS A 1 95 ? -5.136 -9.287 -12.738 1.00 95.44 95 LYS A CA 1
ATOM 779 C C . LYS A 1 95 ? -5.173 -7.938 -13.456 1.00 95.44 95 LYS A C 1
ATOM 781 O O . LYS A 1 95 ? -6.210 -7.597 -14.024 1.00 95.44 95 LYS A O 1
ATOM 786 N N . PRO A 1 96 ? -4.063 -7.182 -13.526 1.00 91.75 96 PRO A N 1
ATOM 787 C CA . PRO A 1 96 ? -4.066 -5.849 -14.130 1.00 91.75 96 PRO A CA 1
ATOM 788 C C . PRO A 1 96 ? -4.436 -5.876 -15.618 1.00 91.75 96 PRO A C 1
ATOM 790 O O . PRO A 1 96 ? -5.104 -4.969 -16.095 1.00 91.75 96 PRO A O 1
ATOM 793 N N . LEU A 1 97 ? -4.074 -6.935 -16.352 1.00 94.06 97 LEU A N 1
ATOM 794 C CA . LEU A 1 97 ? -4.402 -7.058 -17.778 1.00 94.06 97 LEU A CA 1
ATOM 795 C C . LEU A 1 97 ? -5.911 -7.159 -18.043 1.00 94.06 97 LEU A C 1
ATOM 797 O O . LEU A 1 97 ? -6.355 -6.803 -19.129 1.00 94.06 97 LEU A O 1
ATOM 801 N N . LYS A 1 98 ? -6.703 -7.621 -17.065 1.00 93.81 98 LYS A N 1
ATOM 802 C CA . LYS A 1 98 ? -8.165 -7.684 -17.185 1.00 93.81 98 LYS A CA 1
ATOM 803 C C . LYS A 1 98 ? -8.812 -6.296 -17.141 1.00 93.81 98 LYS A C 1
ATOM 805 O O . LYS A 1 98 ? -9.827 -6.097 -17.800 1.00 93.81 98 LYS A O 1
ATOM 810 N N . LEU A 1 99 ? -8.163 -5.319 -16.498 1.00 90.81 99 LEU A N 1
ATOM 811 C CA . LEU A 1 99 ? -8.631 -3.928 -16.460 1.00 90.81 99 LEU A CA 1
ATOM 812 C C . LEU A 1 99 ? -8.664 -3.278 -17.851 1.00 90.81 99 LEU A C 1
ATOM 814 O O . LEU A 1 99 ? -9.452 -2.370 -18.067 1.00 90.81 99 LEU A O 1
ATOM 818 N N . LEU A 1 100 ? -7.846 -3.749 -18.802 1.00 94.69 100 LEU A N 1
ATOM 819 C CA . LEU A 1 100 ? -7.874 -3.270 -20.193 1.00 94.69 100 LEU A CA 1
ATOM 820 C C . LEU A 1 100 ? -9.148 -3.684 -20.945 1.00 94.69 100 LEU A C 1
ATOM 822 O O . LEU A 1 100 ? -9.438 -3.126 -21.998 1.00 94.69 100 LEU A O 1
ATOM 826 N N . ASN A 1 101 ? -9.889 -4.652 -20.402 1.00 96.31 101 ASN A N 1
ATOM 827 C CA . ASN A 1 101 ? -11.193 -5.090 -20.893 1.00 96.31 101 ASN A CA 1
ATOM 828 C C . ASN A 1 101 ? -12.327 -4.608 -19.968 1.00 96.31 101 ASN A C 1
ATOM 830 O O . ASN A 1 101 ? -13.369 -5.257 -19.906 1.00 96.31 101 ASN A O 1
ATOM 834 N N . ASP A 1 102 ? -12.089 -3.549 -19.184 1.00 94.31 102 ASP A N 1
ATOM 835 C CA . ASP A 1 102 ? -13.013 -3.006 -18.178 1.00 94.31 102 ASP A CA 1
ATOM 836 C C . ASP A 1 102 ? -13.451 -4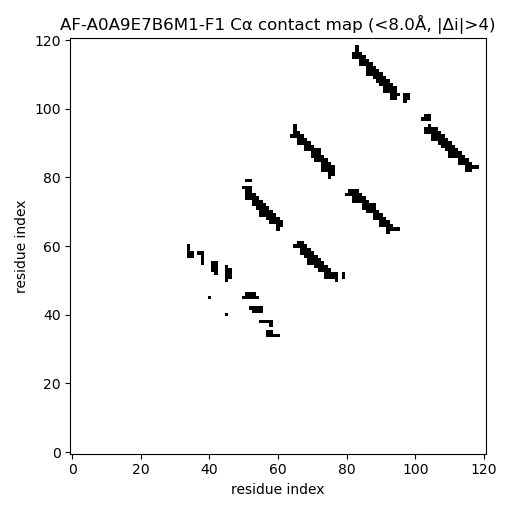.026 -17.103 1.00 94.31 102 ASP A C 1
ATOM 838 O O . ASP A 1 102 ? -14.474 -3.868 -16.437 1.00 94.31 102 ASP A O 1
ATOM 842 N N . GLU A 1 103 ? -12.655 -5.081 -16.895 1.00 94.75 103 GLU A N 1
ATOM 843 C CA . GLU A 1 103 ? -12.942 -6.154 -15.944 1.00 94.75 103 GLU A CA 1
ATOM 844 C C . GLU A 1 103 ? -12.035 -6.039 -14.710 1.00 94.75 103 GLU A C 1
ATOM 846 O O . GLU A 1 103 ? -10.816 -6.223 -14.778 1.00 94.75 103 GLU A O 1
ATOM 851 N N . ILE A 1 104 ? -12.636 -5.798 -13.542 1.00 92.25 104 ILE A N 1
ATOM 852 C CA . ILE A 1 104 ? -11.934 -5.907 -12.259 1.00 92.25 104 ILE A CA 1
ATOM 853 C C . ILE A 1 104 ? -11.936 -7.375 -11.833 1.00 92.25 104 ILE A C 1
ATOM 855 O O . ILE A 1 104 ? -12.927 -7.886 -11.315 1.00 92.25 104 ILE A O 1
ATOM 859 N N . TYR A 1 105 ? -10.804 -8.049 -12.028 1.00 95.38 105 TYR A N 1
ATOM 860 C CA . TYR A 1 105 ? -10.618 -9.440 -11.621 1.00 95.38 105 TYR A CA 1
ATOM 861 C C . TYR A 1 105 ? -9.719 -9.528 -10.384 1.00 95.38 105 TYR A C 1
ATOM 863 O O . TYR A 1 105 ? -8.519 -9.246 -10.464 1.00 95.38 105 TYR A O 1
ATOM 871 N N . VAL A 1 106 ? -10.289 -9.949 -9.253 1.00 96.06 106 VAL A N 1
ATOM 872 C CA . VAL A 1 106 ? -9.569 -10.177 -7.991 1.00 96.06 106 VAL A CA 1
ATOM 873 C C . VAL A 1 106 ? -9.155 -11.646 -7.912 1.00 96.06 106 VAL A C 1
ATOM 875 O O . VAL A 1 106 ? -10.003 -12.530 -7.846 1.00 96.06 106 VAL A O 1
ATOM 878 N N . GLU A 1 107 ? -7.850 -11.915 -7.922 1.00 95.69 107 GLU A N 1
ATOM 879 C CA . GLU A 1 107 ? -7.308 -13.275 -7.779 1.00 95.69 107 GLU A CA 1
ATOM 880 C C . GLU A 1 107 ? -7.327 -13.740 -6.327 1.00 95.69 107 GLU A C 1
ATOM 882 O O . GLU A 1 107 ? -7.600 -14.904 -6.043 1.00 95.69 107 GLU A O 1
ATOM 887 N N . GLN A 1 108 ? -7.028 -12.826 -5.404 1.00 96.69 108 GLN A N 1
ATOM 888 C CA . GLN A 1 108 ? -6.943 -13.129 -3.985 1.00 96.69 108 GLN A CA 1
ATOM 889 C C . GLN A 1 108 ? -7.427 -11.942 -3.166 1.00 96.69 108 GLN A C 1
ATOM 891 O O . GLN A 1 108 ? -7.035 -10.800 -3.403 1.00 96.69 108 GLN A O 1
ATOM 896 N N . PHE A 1 109 ? -8.249 -12.237 -2.166 1.00 97.62 109 PHE A N 1
ATOM 897 C CA . PHE A 1 109 ? -8.673 -11.299 -1.141 1.00 97.62 109 PHE A CA 1
ATOM 898 C C . PHE A 1 109 ? -8.534 -11.993 0.211 1.00 97.62 109 PHE A C 1
ATOM 900 O O . PHE A 1 109 ? -9.116 -13.055 0.426 1.00 97.62 109 PHE A O 1
ATOM 907 N N . GLN A 1 110 ? -7.735 -11.425 1.107 1.00 98.12 110 GLN A N 1
ATOM 908 C CA . GLN A 1 110 ? -7.507 -11.968 2.441 1.00 98.12 110 GLN A CA 1
ATOM 909 C C . GLN A 1 110 ? -7.552 -10.862 3.479 1.00 98.12 110 GLN A C 1
ATOM 911 O O . GLN A 1 110 ? -6.950 -9.805 3.298 1.00 98.12 110 GLN A O 1
ATOM 916 N N . LEU A 1 111 ? -8.231 -11.147 4.584 1.00 98.31 111 LEU A N 1
ATOM 917 C CA . LEU A 1 111 ? -8.328 -10.269 5.736 1.00 98.31 111 LEU A CA 1
ATOM 918 C C . LEU A 1 111 ? -7.940 -11.065 6.981 1.00 98.31 111 LEU A C 1
ATOM 920 O O . LEU A 1 111 ? -8.575 -12.068 7.300 1.00 98.31 111 LEU A O 1
ATOM 924 N N . ILE A 1 112 ? -6.871 -10.642 7.648 1.00 98.38 112 ILE A N 1
ATOM 925 C CA . ILE A 1 112 ? -6.263 -11.357 8.771 1.00 98.38 112 ILE A CA 1
ATOM 926 C C . ILE A 1 112 ? -6.637 -10.660 10.075 1.00 98.38 112 ILE A C 1
ATOM 928 O O . ILE A 1 112 ? -6.439 -9.454 10.217 1.00 98.38 112 ILE A O 1
ATOM 932 N N . ASN A 1 113 ? -7.164 -11.446 11.017 1.00 97.88 113 ASN A N 1
ATOM 933 C CA . ASN A 1 113 ? -7.583 -11.018 12.354 1.00 97.88 113 ASN A CA 1
ATOM 934 C C . ASN A 1 113 ? -8.489 -9.767 12.376 1.00 97.88 113 ASN A C 1
ATOM 936 O O . ASN A 1 113 ? -8.225 -8.846 13.151 1.00 97.88 113 ASN A O 1
ATOM 940 N N . PRO A 1 114 ? -9.561 -9.702 11.558 1.00 97.69 114 PRO A N 1
ATOM 941 C CA . PRO A 1 114 ? -10.479 -8.575 11.612 1.00 97.69 114 PRO A CA 1
ATOM 942 C C . PRO A 1 114 ? -11.236 -8.543 12.937 1.00 97.69 114 PRO A C 1
ATOM 944 O O . PRO A 1 114 ? -11.773 -9.555 13.392 1.00 97.69 114 PRO A O 1
ATOM 947 N N . LYS A 1 115 ? -11.322 -7.358 13.531 1.00 97.19 115 LYS A N 1
ATOM 948 C CA . LYS A 1 115 ? -12.120 -7.082 14.724 1.00 97.19 115 LYS A CA 1
ATOM 949 C C . LYS A 1 115 ? -13.036 -5.907 14.439 1.00 97.19 115 LYS A C 1
ATOM 951 O O . LYS A 1 115 ? -12.606 -4.897 13.882 1.00 97.19 115 LYS A O 1
ATOM 956 N N . VAL A 1 116 ? -14.288 -6.050 14.850 1.00 95.56 116 VAL A N 1
ATOM 957 C CA . VAL A 1 116 ? -15.301 -4.999 14.786 1.00 95.56 116 VAL A CA 1
ATOM 958 C C . VAL A 1 116 ? -15.890 -4.850 16.177 1.00 95.56 116 VAL A C 1
ATOM 960 O O . VAL A 1 116 ? -16.249 -5.846 16.803 1.00 95.56 116 VAL A O 1
ATOM 963 N N . GLN A 1 117 ? -15.982 -3.619 16.654 1.00 91.88 117 GLN A N 1
ATOM 964 C CA . GLN A 1 117 ? -16.596 -3.290 17.928 1.00 91.88 117 GLN A CA 1
ATOM 965 C C . GLN A 1 117 ? -17.525 -2.105 17.712 1.00 91.88 117 GLN A C 1
ATOM 967 O O . GLN A 1 117 ? -17.112 -1.095 17.160 1.00 91.88 117 GLN A O 1
ATOM 972 N N . VAL A 1 118 ? -18.778 -2.241 18.140 1.00 87.56 118 VAL A N 1
ATOM 973 C CA . VAL A 1 118 ? -19.765 -1.159 18.094 1.00 87.56 118 VAL A CA 1
ATOM 974 C C . VAL A 1 118 ? -20.033 -0.733 19.524 1.00 87.56 118 VAL A C 1
ATOM 976 O O . VAL A 1 118 ? -20.490 -1.545 20.329 1.00 87.56 118 VAL A O 1
ATOM 979 N N . VAL A 1 119 ? -19.726 0.520 19.845 1.00 84.88 119 VAL A N 1
ATOM 980 C CA . VAL A 1 119 ? -20.040 1.101 21.153 1.00 84.88 119 VAL A CA 1
ATOM 981 C C . VAL A 1 119 ? -21.246 2.017 20.989 1.00 84.88 119 VAL A C 1
ATOM 983 O O . VAL A 1 119 ? -21.233 2.926 20.163 1.00 84.88 119 VAL A O 1
ATOM 986 N N . GLN A 1 120 ? -22.302 1.753 21.754 1.00 79.06 120 GLN A N 1
ATOM 987 C CA . GLN A 1 120 ? -23.503 2.578 21.778 1.00 79.06 120 GLN A CA 1
ATOM 988 C C . GLN A 1 120 ? -23.478 3.430 23.046 1.00 79.06 120 GLN A C 1
ATOM 990 O O . GLN A 1 120 ? -23.421 2.881 24.147 1.00 79.06 120 GLN A O 1
ATOM 995 N N . ASN A 1 121 ? -23.494 4.749 22.864 1.00 61.41 121 ASN A N 1
ATOM 996 C CA . ASN A 1 121 ? -23.682 5.729 23.934 1.00 61.41 121 ASN A CA 1
ATOM 997 C C . ASN A 1 121 ? -25.135 6.201 23.968 1.00 61.41 121 ASN A C 1
ATOM 999 O O . ASN A 1 121 ? -25.742 6.292 22.873 1.00 61.41 121 ASN A O 1
#

Solvent-accessible surface area (backbone atoms only — not comparable to full-atom values): 6786 Å² total; per-residue (Å²): 137,86,83,78,75,70,69,67,60,61,54,55,52,50,53,50,52,52,52,51,52,51,51,54,50,53,51,50,53,46,65,69,44,44,38,58,53,51,38,53,50,45,45,72,40,19,37,79,77,69,66,24,45,35,42,57,75,42,49,48,72,41,83,89,72,38,33,42,34,42,30,46,37,39,31,31,33,81,84,62,80,48,69,29,37,36,29,53,32,41,39,40,25,41,46,72,76,39,47,81,72,79,35,91,45,72,78,42,80,47,74,38,75,72,46,77,47,87,85,86,132

Mean predicted aligned error: 6.45 Å